Protein AF-A0A7C1WKW3-F1 (afdb_monomer)

Solvent-accessible surface area (backbone atoms only — not comparable to full-atom values): 6820 Å² total; per-residue (Å²): 91,76,50,63,82,56,51,97,93,46,74,87,60,72,45,55,35,42,82,67,40,80,78,43,66,44,91,55,65,40,80,43,79,42,70,45,89,94,41,75,98,44,74,47,67,39,78,41,51,38,30,35,30,36,36,24,30,36,95,84,73,44,82,46,76,45,80,30,46,60,71,61,23,47,52,51,53,55,56,50,31,52,77,72,75,46,54,78,58,74,73,39,56,72,68,60,33,52,52,53,53,54,50,50,57,50,52,52,57,61,71,69,55,79,130

Mean predicted aligned error: 4.29 Å

Radius of gyration: 16.35 Å; Cα contacts (8 Å, |Δi|>4): 163; chains: 1; bounding box: 41×33×41 Å

Structure (mmCIF, N/CA/C/O backbone):
data_AF-A0A7C1WKW3-F1
#
_entry.id   AF-A0A7C1WKW3-F1
#
loop_
_atom_site.group_PDB
_atom_site.id
_atom_site.type_symbol
_atom_site.label_atom_id
_atom_site.label_alt_id
_atom_site.label_comp_id
_atom_site.label_asym_id
_atom_site.label_entity_id
_atom_site.label_seq_id
_atom_site.pdbx_PDB_ins_code
_atom_site.Cartn_x
_atom_site.Cartn_y
_atom_site.Cartn_z
_atom_site.occupancy
_atom_site.B_iso_or_equiv
_atom_site.auth_seq_id
_atom_site.auth_comp_id
_atom_site.auth_asym_id
_atom_site.auth_atom_id
_atom_site.pdbx_PDB_model_num
ATOM 1 N N . ILE A 1 1 ? -5.705 2.319 -10.259 1.00 96.19 1 ILE A N 1
ATOM 2 C CA . ILE A 1 1 ? -5.047 2.913 -9.073 1.00 96.19 1 ILE A CA 1
ATOM 3 C C . ILE A 1 1 ? -4.344 4.196 -9.490 1.00 96.19 1 ILE A C 1
ATOM 5 O O . ILE A 1 1 ? -3.713 4.215 -10.545 1.00 96.19 1 ILE A O 1
ATOM 9 N N . VAL A 1 2 ? -4.470 5.255 -8.691 1.00 96.19 2 VAL A N 1
ATOM 10 C CA . VAL A 1 2 ? -3.651 6.469 -8.801 1.00 96.19 2 VAL A CA 1
ATOM 11 C C . VAL A 1 2 ? -3.002 6.692 -7.441 1.00 96.19 2 VAL A C 1
ATOM 13 O O . VAL A 1 2 ? -3.714 6.686 -6.444 1.00 96.19 2 VAL A O 1
ATOM 16 N N . ALA A 1 3 ? -1.683 6.856 -7.400 1.00 94.88 3 ALA A N 1
ATOM 17 C CA . ALA A 1 3 ? -0.934 7.067 -6.165 1.00 94.88 3 ALA A CA 1
ATOM 18 C C . ALA A 1 3 ? 0.125 8.153 -6.371 1.00 94.88 3 ALA A C 1
ATOM 20 O O . ALA A 1 3 ? 0.808 8.158 -7.392 1.00 94.88 3 ALA A O 1
ATOM 21 N N . ASP A 1 4 ? 0.267 9.053 -5.404 1.00 94.75 4 ASP A N 1
ATOM 22 C CA . ASP A 1 4 ? 1.332 10.053 -5.355 1.00 94.75 4 ASP A CA 1
ATOM 23 C C . ASP A 1 4 ? 1.844 10.120 -3.915 1.00 94.75 4 ASP A C 1
ATOM 25 O O . ASP A 1 4 ? 1.062 10.298 -2.982 1.00 94.75 4 ASP A O 1
ATOM 29 N N . VAL A 1 5 ? 3.143 9.894 -3.744 1.00 93.75 5 VAL A N 1
ATOM 30 C CA . VAL A 1 5 ? 3.819 9.880 -2.439 1.00 93.75 5 VAL A CA 1
ATOM 31 C C . VAL A 1 5 ? 4.838 11.016 -2.313 1.00 93.75 5 VAL A C 1
ATOM 33 O O . VAL A 1 5 ? 5.613 11.029 -1.354 1.00 93.75 5 VAL A O 1
ATOM 36 N N . SER A 1 6 ? 4.854 11.950 -3.272 1.00 93.88 6 SER A N 1
ATOM 37 C CA . SER A 1 6 ? 5.667 13.162 -3.195 1.00 93.88 6 SER A CA 1
ATOM 38 C C . SER A 1 6 ? 5.297 13.972 -1.951 1.00 93.88 6 SER A C 1
ATOM 40 O O . SER A 1 6 ? 4.126 14.097 -1.584 1.00 93.88 6 SER A O 1
ATOM 42 N N . ARG A 1 7 ? 6.303 14.541 -1.287 1.00 91.50 7 ARG A N 1
ATOM 43 C CA . ARG A 1 7 ? 6.096 15.423 -0.125 1.00 91.50 7 ARG A CA 1
ATOM 44 C C . ARG A 1 7 ? 5.597 16.804 -0.565 1.00 91.50 7 ARG A C 1
ATOM 46 O O . ARG A 1 7 ? 5.764 17.185 -1.715 1.00 91.50 7 ARG A O 1
ATOM 53 N N . GLU A 1 8 ? 5.072 17.603 0.369 1.00 87.50 8 GLU A N 1
ATOM 54 C CA . GLU A 1 8 ? 4.536 18.955 0.086 1.00 87.50 8 GLU A CA 1
ATOM 55 C C . GLU A 1 8 ? 5.521 19.894 -0.638 1.00 87.50 8 GLU A C 1
ATOM 57 O O . GLU A 1 8 ? 5.103 20.772 -1.386 1.00 87.50 8 GLU A O 1
ATOM 62 N N . ASN A 1 9 ? 6.828 19.700 -0.433 1.00 91.38 9 ASN A N 1
ATOM 63 C CA . ASN A 1 9 ? 7.886 20.507 -1.051 1.00 91.38 9 ASN A CA 1
ATOM 64 C C . ASN A 1 9 ? 8.462 19.887 -2.338 1.00 91.38 9 ASN A C 1
ATOM 66 O O . ASN A 1 9 ? 9.446 20.393 -2.877 1.00 91.38 9 ASN A O 1
ATOM 70 N N . GLU A 1 10 ? 7.900 18.777 -2.808 1.00 92.75 10 GLU A N 1
ATOM 71 C CA . GLU A 1 10 ? 8.328 18.072 -4.013 1.00 92.75 10 GLU A CA 1
ATOM 72 C C . GLU A 1 10 ? 7.301 18.265 -5.131 1.00 92.75 10 GLU A C 1
ATOM 74 O O . GLU A 1 10 ? 6.118 18.510 -4.896 1.00 92.75 10 GLU A O 1
ATOM 79 N N . ASN A 1 11 ? 7.751 18.152 -6.381 1.00 94.50 11 ASN A N 1
ATOM 80 C CA . ASN A 1 11 ? 6.817 18.173 -7.500 1.00 94.50 11 ASN A CA 1
ATOM 81 C C . ASN A 1 11 ? 5.915 16.923 -7.446 1.00 94.50 11 ASN A C 1
ATOM 83 O O . ASN A 1 11 ? 6.435 15.820 -7.230 1.00 94.50 11 ASN A O 1
ATOM 87 N N . PRO A 1 12 ? 4.597 17.063 -7.691 1.00 93.81 12 PRO A N 1
ATOM 88 C CA . PRO A 1 12 ? 3.700 15.919 -7.795 1.00 93.81 12 PRO A CA 1
ATOM 89 C C . PRO A 1 12 ? 4.207 14.920 -8.832 1.00 93.81 12 PRO A C 1
ATOM 91 O O . PRO A 1 12 ? 4.553 15.302 -9.956 1.00 93.81 12 PRO A O 1
ATOM 94 N N . ASN A 1 13 ? 4.238 13.644 -8.463 1.00 92.94 13 ASN A N 1
ATOM 95 C CA . ASN A 1 13 ? 4.671 12.564 -9.341 1.00 92.94 13 ASN A CA 1
ATOM 96 C C . ASN A 1 13 ? 3.657 11.409 -9.308 1.00 92.94 13 ASN A C 1
ATOM 98 O O . ASN A 1 13 ? 3.952 10.324 -8.800 1.00 92.94 13 ASN A O 1
ATOM 102 N N . PRO A 1 14 ? 2.440 11.625 -9.845 1.00 93.94 14 PRO A N 1
ATOM 103 C CA . PRO A 1 14 ? 1.373 10.647 -9.748 1.00 93.94 14 PRO A CA 1
ATOM 104 C C . PRO A 1 14 ? 1.640 9.438 -10.644 1.00 93.94 14 PRO A C 1
ATOM 106 O O . PRO A 1 14 ? 1.734 9.538 -11.873 1.00 93.94 14 PRO A O 1
ATOM 109 N N . ILE A 1 15 ? 1.644 8.266 -10.027 1.00 94.88 15 ILE A N 1
ATOM 110 C CA . ILE A 1 15 ? 1.696 6.969 -10.687 1.00 94.88 15 ILE A CA 1
ATOM 111 C C . ILE A 1 15 ? 0.263 6.538 -10.996 1.00 94.88 15 ILE A C 1
ATOM 113 O O . ILE A 1 15 ? -0.607 6.510 -10.126 1.00 94.88 15 ILE A O 1
ATOM 117 N N . LYS A 1 16 ? 0.009 6.198 -12.262 1.00 97.12 16 LYS A N 1
ATOM 118 C CA . LYS A 1 16 ? -1.304 5.780 -12.768 1.00 97.12 16 LYS A CA 1
ATOM 119 C C . LYS A 1 16 ? -1.194 4.350 -13.272 1.00 97.12 16 LYS A C 1
ATOM 121 O O . LYS A 1 16 ? -0.484 4.102 -14.243 1.00 97.12 16 LYS A O 1
ATOM 126 N N . MET A 1 17 ? -1.895 3.436 -12.613 1.00 98.12 17 MET A N 1
ATOM 127 C CA . MET A 1 17 ? -1.848 2.006 -12.906 1.00 98.12 17 MET A CA 1
ATOM 128 C C . MET A 1 17 ? -3.240 1.494 -13.267 1.00 98.12 17 MET A C 1
ATOM 130 O O . MET A 1 17 ? -4.155 1.524 -12.434 1.00 98.12 17 MET A O 1
ATOM 134 N N . ALA A 1 18 ? -3.398 1.004 -14.494 1.00 98.25 18 ALA A N 1
ATOM 135 C CA . ALA A 1 18 ? -4.537 0.195 -14.906 1.00 98.25 18 ALA A CA 1
ATOM 136 C C . ALA A 1 18 ? -4.158 -1.292 -14.859 1.00 98.25 18 ALA A C 1
ATOM 138 O O . ALA A 1 18 ? -3.037 -1.655 -15.206 1.00 98.25 18 ALA A O 1
ATOM 139 N N . ASN A 1 19 ? -5.090 -2.135 -14.408 1.00 97.75 19 ASN A N 1
ATOM 140 C CA . ASN A 1 19 ? -4.901 -3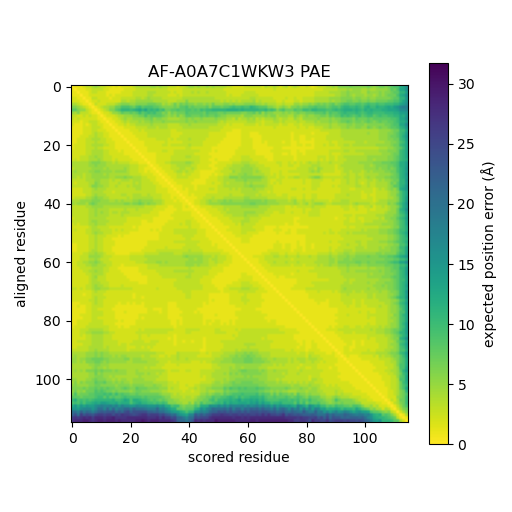.579 -14.214 1.00 97.75 19 ASN A CA 1
ATOM 141 C C . ASN A 1 19 ? -3.566 -3.957 -13.531 1.00 97.75 19 ASN A C 1
ATOM 143 O O . ASN A 1 19 ? -2.799 -4.734 -14.099 1.00 97.75 19 ASN A O 1
ATOM 147 N N . PRO A 1 20 ? -3.248 -3.377 -12.357 1.00 98.19 20 PRO A N 1
ATOM 148 C CA . PRO A 1 20 ? -2.020 -3.707 -11.649 1.00 98.19 20 PRO A CA 1
ATOM 149 C C . PRO A 1 20 ? -2.059 -5.135 -11.098 1.00 98.19 20 PRO A C 1
ATOM 151 O O . PRO A 1 20 ? -3.080 -5.588 -10.583 1.00 98.19 20 PRO A O 1
ATOM 154 N N . GLU A 1 21 ? -0.920 -5.810 -11.167 1.00 98.19 21 GLU A N 1
ATOM 155 C CA . GLU A 1 21 ? -0.706 -7.170 -10.688 1.00 98.19 21 GLU A CA 1
ATOM 156 C C . GLU A 1 21 ? 0.647 -7.245 -9.976 1.00 98.19 21 GLU A C 1
ATOM 158 O O . GLU A 1 21 ? 1.669 -6.837 -10.534 1.00 98.19 21 GLU A O 1
ATOM 163 N N . ILE A 1 22 ? 0.674 -7.774 -8.751 1.00 98.25 22 ILE A N 1
ATOM 164 C CA . ILE A 1 22 ? 1.928 -8.073 -8.050 1.00 98.25 22 ILE A CA 1
ATOM 165 C C . ILE A 1 22 ? 2.532 -9.322 -8.699 1.00 98.25 22 ILE A C 1
ATOM 167 O O . ILE A 1 22 ? 1.980 -10.412 -8.588 1.00 98.25 22 ILE A O 1
ATOM 171 N N . VAL A 1 23 ? 3.665 -9.159 -9.380 1.00 98.56 23 VAL A N 1
ATOM 172 C CA . VAL A 1 23 ? 4.382 -10.252 -10.062 1.00 98.56 23 VAL A CA 1
ATOM 173 C C . VAL A 1 23 ? 5.529 -10.819 -9.224 1.00 98.56 23 VAL A C 1
ATOM 175 O O . VAL A 1 23 ? 6.083 -11.863 -9.559 1.00 98.56 23 VAL A O 1
ATOM 178 N N . TRP A 1 24 ? 5.905 -10.126 -8.148 1.00 98.62 24 TRP A N 1
ATOM 179 C CA . TRP A 1 24 ? 6.858 -10.587 -7.142 1.00 98.62 24 TRP A CA 1
ATOM 180 C C . TRP A 1 24 ? 6.660 -9.808 -5.836 1.00 98.62 24 TRP A C 1
ATOM 182 O O . TRP A 1 24 ? 6.307 -8.629 -5.866 1.00 98.62 24 TRP A O 1
ATOM 192 N N . SER A 1 25 ? 6.927 -10.450 -4.703 1.00 98.38 25 SER A N 1
ATOM 193 C CA . SER A 1 25 ? 6.934 -9.846 -3.369 1.00 98.38 25 SER A CA 1
ATOM 194 C C . SER A 1 25 ? 8.119 -10.375 -2.566 1.00 98.38 25 SER A C 1
ATOM 196 O O . SER A 1 25 ? 8.485 -11.542 -2.722 1.00 98.38 25 SER A O 1
ATOM 198 N N . SER A 1 26 ? 8.692 -9.543 -1.698 1.00 98.19 26 SER A N 1
ATOM 199 C CA . SER A 1 26 ? 9.743 -9.975 -0.776 1.00 98.19 26 SER A CA 1
ATOM 200 C C . SER A 1 26 ? 9.228 -10.984 0.251 1.00 98.19 26 SER A C 1
ATOM 202 O O . SER A 1 26 ? 8.059 -10.957 0.632 1.00 98.19 26 SER A O 1
ATOM 204 N N . GLU A 1 27 ? 10.125 -11.851 0.727 1.00 97.75 27 GLU A N 1
ATOM 205 C CA . GLU A 1 27 ? 9.876 -12.705 1.901 1.00 97.75 27 GLU A CA 1
ATOM 206 C C . GLU A 1 27 ? 9.917 -11.897 3.207 1.00 97.75 27 GLU A C 1
ATOM 208 O O . GLU A 1 27 ? 9.259 -12.246 4.183 1.00 97.75 27 GLU A O 1
ATOM 213 N N . GLU A 1 28 ? 10.686 -10.807 3.216 1.00 97.50 28 GLU A N 1
ATOM 214 C CA . GLU A 1 28 ? 10.746 -9.852 4.318 1.00 97.50 28 GLU A CA 1
ATOM 215 C C . GLU A 1 28 ? 9.424 -9.091 4.413 1.00 97.50 28 GLU A C 1
ATOM 217 O O . GLU A 1 28 ? 8.952 -8.507 3.429 1.00 97.50 28 GLU A O 1
ATOM 222 N N . GLU A 1 29 ? 8.837 -9.095 5.608 1.00 96.81 29 GLU A N 1
ATOM 223 C CA . GLU A 1 29 ? 7.653 -8.314 5.935 1.00 96.81 29 GLU A CA 1
ATOM 224 C C . GLU A 1 29 ? 8.013 -7.103 6.795 1.00 96.81 29 GLU A C 1
ATOM 226 O O . GLU A 1 29 ? 8.858 -7.168 7.689 1.00 96.81 29 GLU A O 1
ATOM 231 N N . ALA A 1 30 ? 7.288 -6.009 6.577 1.00 95.38 30 ALA A N 1
ATOM 232 C CA . ALA A 1 30 ? 7.339 -4.826 7.415 1.00 95.38 30 ALA A CA 1
ATOM 233 C C . ALA A 1 30 ? 5.998 -4.632 8.136 1.00 95.38 30 ALA A C 1
ATOM 235 O O . ALA A 1 30 ? 4.933 -4.637 7.512 1.00 95.38 30 ALA A O 1
ATOM 236 N N . LEU A 1 31 ? 6.048 -4.396 9.447 1.00 95.75 31 LEU A N 1
ATOM 237 C CA . LEU A 1 31 ? 4.892 -3.977 10.237 1.00 95.75 31 LEU A CA 1
ATOM 238 C C . LEU A 1 31 ? 4.843 -2.446 10.258 1.00 95.75 31 LEU A C 1
ATOM 240 O O . LEU A 1 31 ? 5.710 -1.806 10.849 1.00 95.75 31 LEU A O 1
ATOM 244 N N . ILE A 1 32 ? 3.862 -1.858 9.572 1.00 93.56 32 ILE A N 1
ATOM 245 C CA . ILE A 1 32 ? 3.745 -0.400 9.409 1.00 93.56 32 ILE A CA 1
ATOM 246 C C . ILE A 1 32 ? 2.296 0.017 9.649 1.00 93.56 32 ILE A C 1
ATOM 248 O O . ILE A 1 32 ? 1.365 -0.715 9.310 1.00 93.56 32 ILE A O 1
ATOM 252 N N . GLU A 1 33 ? 2.104 1.193 10.244 1.00 94.31 33 GLU A N 1
ATOM 253 C CA . GLU A 1 33 ? 0.788 1.800 10.418 1.00 94.31 33 GLU A CA 1
ATOM 254 C C . GLU A 1 33 ? 0.174 2.202 9.066 1.00 94.31 33 GLU A C 1
ATOM 256 O O . GLU A 1 33 ? 0.751 2.973 8.300 1.00 94.31 33 GLU A O 1
ATOM 261 N N . GLU A 1 34 ? -1.019 1.681 8.784 1.00 95.19 34 GLU A N 1
ATOM 262 C CA . GLU A 1 34 ? -1.845 2.042 7.636 1.00 95.19 34 GLU A CA 1
ATOM 263 C C . GLU A 1 34 ? -3.077 2.826 8.085 1.00 95.19 34 GLU A C 1
ATOM 265 O O . GLU A 1 34 ? -3.676 2.541 9.125 1.00 95.19 34 GLU A O 1
ATOM 270 N N . GLY A 1 35 ? -3.482 3.780 7.250 1.00 94.44 35 GLY A N 1
ATOM 271 C CA . GLY A 1 35 ? -4.799 4.405 7.277 1.00 94.44 35 GLY A CA 1
ATOM 272 C C . GLY A 1 35 ? -5.479 4.238 5.920 1.00 94.44 35 GLY A C 1
ATOM 273 O O . GLY A 1 35 ? -4.839 3.882 4.934 1.00 94.44 35 GLY A O 1
ATOM 274 N N . CYS A 1 36 ? -6.781 4.501 5.859 1.00 95.69 36 CYS A N 1
ATOM 275 C CA . CYS A 1 36 ? -7.548 4.436 4.618 1.00 95.69 36 CYS A CA 1
ATOM 276 C C . CYS A 1 36 ? -8.588 5.553 4.602 1.00 95.69 36 CYS A C 1
ATOM 278 O O . CYS A 1 36 ? -9.284 5.764 5.595 1.00 95.69 36 CYS A O 1
ATOM 280 N N . LEU A 1 37 ? -8.765 6.223 3.462 1.00 92.88 37 LEU A N 1
ATOM 281 C CA . LEU A 1 37 ? -9.783 7.271 3.310 1.00 92.88 37 LEU A CA 1
ATOM 282 C C . LEU A 1 37 ? -11.215 6.741 3.493 1.00 92.88 37 LEU A C 1
ATOM 284 O O . LEU A 1 37 ? -12.105 7.488 3.889 1.00 92.88 37 LEU A O 1
ATOM 288 N N . SER A 1 38 ? -11.434 5.440 3.275 1.00 90.75 38 SER A N 1
ATOM 289 C CA . SER A 1 38 ? -12.717 4.782 3.566 1.00 90.75 38 SER A CA 1
ATOM 290 C C . SER A 1 38 ? -12.967 4.581 5.071 1.00 90.75 38 SER A C 1
ATOM 292 O O . SER A 1 38 ? -14.086 4.270 5.478 1.00 90.75 38 SER A O 1
ATOM 294 N N . PHE A 1 39 ? -11.940 4.764 5.907 1.00 91.62 39 PHE A N 1
ATOM 295 C CA . PHE A 1 39 ? -11.971 4.634 7.364 1.00 91.62 39 PHE A CA 1
ATOM 296 C C . PHE A 1 39 ? -11.392 5.903 8.020 1.00 91.62 39 PHE A C 1
ATOM 298 O O . PHE A 1 39 ? -10.303 5.854 8.596 1.00 91.62 39 PHE A O 1
ATOM 305 N N . PRO A 1 40 ? -12.099 7.045 7.945 1.00 89.25 40 PRO A N 1
ATOM 306 C CA . PRO A 1 40 ? -11.584 8.327 8.420 1.00 89.25 40 PRO A CA 1
ATOM 307 C C . PRO A 1 40 ? -11.108 8.268 9.879 1.00 89.25 40 PRO A C 1
ATOM 309 O O . PRO A 1 40 ? -11.763 7.685 10.753 1.00 89.25 40 PRO A O 1
ATOM 312 N N . ASP A 1 41 ? -9.942 8.869 10.120 1.00 89.25 41 ASP A N 1
ATOM 313 C CA . ASP A 1 41 ? -9.252 8.955 11.414 1.00 89.25 41 ASP A CA 1
ATOM 314 C C . ASP A 1 41 ? -8.936 7.600 12.078 1.00 89.25 41 ASP A C 1
ATOM 316 O O . ASP A 1 41 ? -8.759 7.525 13.299 1.00 89.25 41 ASP A O 1
ATOM 320 N N . GLN A 1 42 ? -8.917 6.501 11.315 1.00 92.31 42 GLN A N 1
ATOM 321 C CA . GLN A 1 42 ? -8.560 5.179 11.829 1.00 92.31 42 GLN A CA 1
ATOM 322 C C . GLN A 1 42 ? -7.240 4.701 11.238 1.00 92.31 42 GLN A C 1
ATOM 324 O O . GLN A 1 42 ? -7.058 4.676 10.023 1.00 92.31 42 GLN A O 1
ATOM 329 N N . TYR A 1 43 ? -6.370 4.248 12.136 1.00 93.75 43 TYR A N 1
ATOM 330 C CA . TYR A 1 43 ? -5.043 3.753 11.813 1.00 93.75 43 TYR A CA 1
ATOM 331 C C . TYR A 1 43 ? -4.793 2.416 12.508 1.00 93.75 43 TYR A C 1
ATOM 333 O O . TYR A 1 43 ? -5.267 2.170 13.630 1.00 93.75 43 TYR A O 1
ATOM 341 N N . ALA A 1 44 ? -4.075 1.520 11.841 1.00 94.19 44 ALA A N 1
ATOM 342 C CA . ALA A 1 44 ? -3.631 0.275 12.439 1.00 94.19 44 ALA A CA 1
ATOM 343 C C . ALA A 1 44 ? -2.359 -0.256 11.785 1.00 94.19 44 ALA A C 1
ATOM 345 O O . ALA A 1 44 ? -2.200 -0.179 10.575 1.00 94.19 44 ALA A O 1
ATOM 346 N N . GLU A 1 45 ? -1.497 -0.871 12.589 1.00 95.12 45 GLU A N 1
ATOM 347 C CA . GLU A 1 45 ? -0.366 -1.645 12.086 1.00 95.12 45 GLU A CA 1
ATOM 348 C C . GLU A 1 45 ? -0.836 -2.869 11.292 1.00 95.12 45 GLU A C 1
ATOM 350 O O . GLU A 1 45 ? -1.666 -3.649 11.772 1.00 95.12 45 GLU A O 1
ATOM 355 N N . VAL A 1 46 ? -0.290 -3.020 10.087 1.00 96.62 46 VAL A N 1
ATOM 356 C CA . VAL A 1 46 ? -0.543 -4.128 9.162 1.00 96.62 46 VAL A CA 1
ATOM 357 C C . VAL A 1 46 ? 0.806 -4.683 8.703 1.00 96.62 46 VAL A C 1
ATOM 359 O O . VAL A 1 46 ? 1.718 -3.916 8.383 1.00 96.62 46 VAL A O 1
ATOM 362 N N . SER A 1 47 ? 0.952 -6.009 8.683 1.00 96.50 47 SER A N 1
ATOM 363 C CA . SER A 1 47 ? 2.143 -6.670 8.131 1.00 96.50 47 SER A CA 1
ATOM 364 C C . SER A 1 47 ? 1.955 -6.901 6.636 1.00 96.50 47 SER A C 1
ATOM 366 O O . SER A 1 47 ? 0.901 -7.385 6.223 1.00 96.50 47 SER A O 1
ATOM 368 N N . ARG A 1 48 ? 2.948 -6.528 5.826 1.00 96.81 48 ARG A N 1
ATOM 369 C CA . ARG A 1 48 ? 2.985 -6.794 4.378 1.00 96.81 48 ARG A CA 1
ATOM 370 C C . ARG A 1 48 ? 4.422 -6.990 3.918 1.00 96.81 48 ARG A C 1
ATOM 372 O O . ARG A 1 48 ? 5.311 -6.449 4.583 1.00 96.81 48 ARG A O 1
ATOM 379 N N . PRO A 1 49 ? 4.643 -7.631 2.758 1.00 98.06 49 PRO A N 1
ATOM 380 C CA . PRO A 1 49 ? 5.928 -7.598 2.075 1.00 98.06 49 PRO A CA 1
ATOM 381 C C . PRO A 1 49 ? 6.531 -6.188 2.039 1.00 98.06 49 PRO A C 1
ATOM 383 O O . PRO A 1 49 ? 5.862 -5.212 1.673 1.00 98.06 49 PRO A O 1
ATOM 386 N N . GLU A 1 50 ? 7.795 -6.082 2.446 1.00 97.62 50 GLU A N 1
ATOM 387 C CA . GLU A 1 50 ? 8.562 -4.834 2.468 1.00 97.62 50 GLU A CA 1
ATOM 388 C C . GLU A 1 50 ? 8.713 -4.225 1.068 1.00 97.62 50 GLU A C 1
ATOM 390 O O . GLU A 1 50 ? 8.665 -2.999 0.903 1.00 97.62 50 GLU A O 1
ATOM 395 N N . SE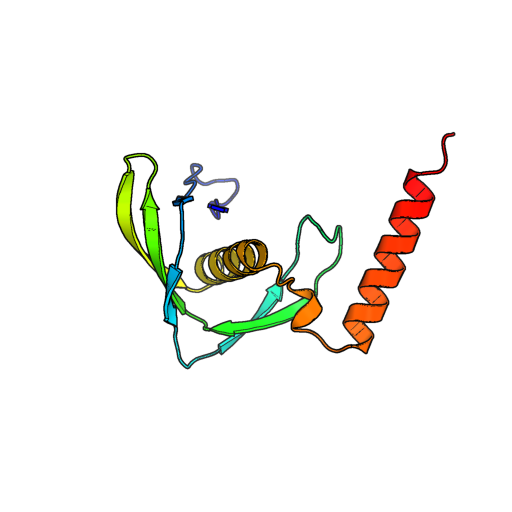R A 1 51 ? 8.847 -5.080 0.052 1.00 98.19 51 SER A N 1
ATOM 396 C CA . SER A 1 51 ? 8.935 -4.674 -1.345 1.00 98.19 51 SER A CA 1
ATOM 397 C C . SER A 1 51 ? 8.121 -5.578 -2.265 1.00 98.19 51 SER A C 1
ATOM 399 O O . SER A 1 51 ? 7.887 -6.758 -1.996 1.00 98.19 51 SER A O 1
ATOM 401 N N . VAL A 1 52 ? 7.666 -4.998 -3.371 1.00 98.50 52 VAL A N 1
ATOM 402 C CA . VAL A 1 52 ? 6.894 -5.676 -4.410 1.00 98.50 52 VAL A CA 1
ATOM 403 C C . VAL A 1 52 ? 7.351 -5.221 -5.788 1.00 98.50 52 VAL A C 1
ATOM 405 O O . VAL A 1 52 ? 7.764 -4.076 -5.974 1.00 98.50 52 VAL A O 1
ATOM 408 N N . ARG A 1 53 ? 7.217 -6.103 -6.778 1.00 98.75 53 ARG A N 1
ATOM 409 C CA . ARG A 1 53 ? 7.260 -5.736 -8.193 1.00 98.75 53 ARG A CA 1
ATOM 410 C C . ARG A 1 53 ? 5.861 -5.840 -8.767 1.00 98.75 53 ARG A C 1
ATOM 412 O O . ARG A 1 53 ? 5.213 -6.880 -8.654 1.00 98.75 53 ARG A O 1
ATOM 419 N N . VAL A 1 54 ? 5.406 -4.761 -9.390 1.00 98.50 54 VAL A N 1
ATOM 420 C CA . VAL A 1 54 ? 4.045 -4.626 -9.904 1.00 98.50 54 VAL A CA 1
ATOM 421 C C . VAL A 1 54 ? 4.092 -4.418 -11.405 1.00 98.50 54 VAL A C 1
ATOM 423 O O . VAL A 1 54 ? 4.755 -3.500 -11.887 1.00 98.50 54 VAL A O 1
ATOM 426 N N . ARG A 1 55 ? 3.364 -5.254 -12.140 1.00 98.69 55 ARG A N 1
ATOM 427 C CA . ARG A 1 55 ? 3.112 -5.092 -13.570 1.00 98.69 55 ARG A CA 1
ATOM 428 C C . ARG A 1 55 ? 1.783 -4.377 -13.765 1.00 98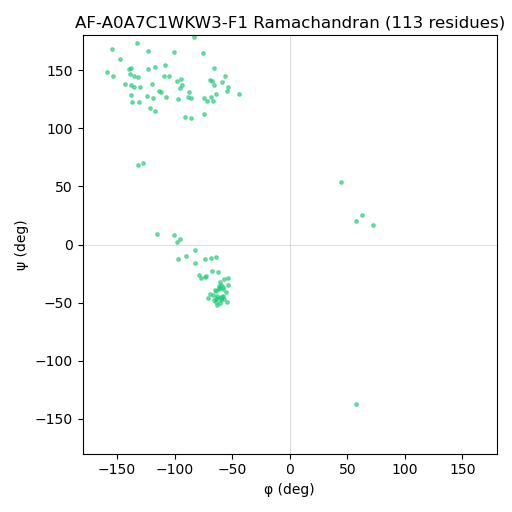.69 55 ARG A C 1
ATOM 430 O O . ARG A 1 55 ? 0.806 -4.725 -13.114 1.00 98.69 55 ARG A O 1
ATOM 437 N N . TYR A 1 56 ? 1.729 -3.388 -14.646 1.00 98.62 56 TYR A N 1
ATOM 438 C CA . TYR A 1 56 ? 0.509 -2.623 -14.914 1.00 98.62 56 TYR A CA 1
A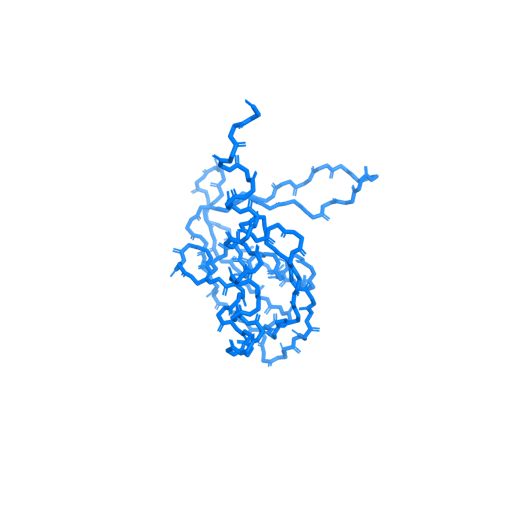TOM 439 C C . TYR A 1 56 ? 0.509 -2.024 -16.322 1.00 98.62 56 TYR A C 1
ATOM 441 O O . TYR A 1 56 ? 1.530 -1.999 -17.008 1.00 98.62 56 TYR A O 1
ATOM 449 N N . ILE A 1 57 ? -0.651 -1.527 -16.745 1.00 98.62 57 ILE A N 1
ATOM 450 C CA . ILE A 1 57 ? -0.832 -0.758 -17.976 1.00 98.62 57 ILE A CA 1
ATOM 451 C C . ILE A 1 57 ? -0.805 0.730 -17.618 1.00 98.62 57 ILE A C 1
ATOM 453 O O . ILE A 1 57 ? -1.556 1.180 -16.745 1.00 98.62 57 ILE A O 1
ATOM 457 N N . ASP A 1 58 ? 0.071 1.495 -18.263 1.00 97.25 58 ASP A N 1
ATOM 458 C CA . ASP A 1 58 ? 0.172 2.936 -18.043 1.00 97.25 58 ASP A CA 1
ATOM 459 C C . ASP A 1 58 ? -0.863 3.743 -18.855 1.00 97.25 58 ASP A C 1
ATOM 461 O O . ASP A 1 58 ? -1.662 3.218 -19.629 1.00 97.25 58 ASP A O 1
ATOM 465 N N . HIS A 1 59 ? -0.852 5.067 -18.685 1.00 94.25 59 HIS A N 1
ATOM 466 C CA . HIS A 1 59 ? -1.755 5.989 -19.385 1.00 94.25 59 HIS A CA 1
ATOM 467 C C . HIS A 1 59 ? -1.572 6.039 -20.914 1.00 94.25 59 HIS A C 1
ATOM 469 O O . HIS A 1 59 ? -2.392 6.651 -21.598 1.00 94.25 59 HIS A O 1
ATOM 475 N N . LYS A 1 60 ? -0.501 5.443 -21.448 1.00 96.81 60 LYS A N 1
ATOM 476 C CA . LYS A 1 60 ? -0.239 5.298 -22.884 1.00 96.81 60 LYS A CA 1
ATOM 477 C C . LYS A 1 60 ? -0.596 3.902 -23.399 1.00 96.81 60 LYS A C 1
ATOM 479 O O . LYS A 1 60 ? -0.339 3.614 -24.563 1.00 96.81 60 LYS A O 1
ATOM 484 N N . ASN A 1 61 ? -1.232 3.069 -22.571 1.00 97.00 61 ASN A N 1
ATOM 485 C CA . ASN A 1 61 ? -1.520 1.659 -22.836 1.00 97.00 61 ASN A CA 1
ATOM 486 C C . ASN A 1 61 ? -0.265 0.788 -23.000 1.00 97.00 61 ASN A C 1
ATOM 488 O O . ASN A 1 61 ? -0.321 -0.259 -23.645 1.00 97.00 61 ASN A O 1
ATOM 492 N N . GLU A 1 62 ? 0.863 1.194 -22.418 1.00 98.19 62 GLU A N 1
ATOM 493 C CA . GLU A 1 62 ? 2.087 0.397 -22.434 1.00 98.19 62 GLU A CA 1
ATOM 494 C C . GLU A 1 62 ? 2.184 -0.451 -21.161 1.00 98.19 62 GLU A C 1
ATOM 496 O O . GLU A 1 62 ? 1.824 -0.005 -20.068 1.00 98.19 62 GLU A O 1
ATOM 501 N N . ILE A 1 63 ? 2.681 -1.684 -21.298 1.00 98.38 63 ILE A N 1
ATOM 502 C CA . ILE A 1 63 ? 2.969 -2.549 -20.150 1.00 98.38 63 ILE A CA 1
ATOM 503 C C . ILE A 1 63 ? 4.234 -2.033 -19.468 1.00 98.38 63 ILE A C 1
ATOM 505 O O . ILE A 1 63 ? 5.283 -1.886 -20.100 1.00 98.38 63 ILE A O 1
ATOM 509 N N . ARG A 1 64 ? 4.131 -1.776 -18.167 1.00 98.19 64 ARG A N 1
ATOM 510 C CA . ARG A 1 64 ? 5.220 -1.324 -17.304 1.00 98.19 64 ARG A CA 1
ATOM 511 C C . ARG A 1 64 ? 5.390 -2.284 -16.136 1.00 98.19 64 ARG A C 1
ATOM 513 O O . ARG A 1 64 ? 4.424 -2.898 -15.686 1.00 98.19 64 ARG A O 1
ATOM 520 N N . GLU A 1 65 ? 6.615 -2.368 -15.635 1.00 98.25 65 GLU A N 1
ATOM 521 C CA . GLU A 1 65 ? 6.927 -2.981 -14.347 1.00 98.25 65 GLU A CA 1
ATOM 522 C C . GLU A 1 65 ? 7.568 -1.933 -13.439 1.00 98.25 65 GLU A C 1
ATOM 524 O O . GLU A 1 65 ? 8.384 -1.126 -13.890 1.00 98.25 65 GLU A O 1
ATOM 529 N N . LEU A 1 66 ? 7.169 -1.934 -12.170 1.00 97.81 66 LEU A N 1
ATOM 530 C CA . LEU A 1 66 ? 7.673 -1.041 -11.135 1.00 97.81 66 LEU A CA 1
ATOM 531 C C . LEU A 1 66 ? 8.056 -1.867 -9.911 1.00 97.81 66 LEU A C 1
ATOM 533 O O . LEU A 1 66 ? 7.214 -2.563 -9.346 1.00 97.81 66 LEU A O 1
ATOM 537 N N . GLU A 1 67 ? 9.311 -1.757 -9.490 1.00 98.31 67 GLU A N 1
ATOM 538 C CA . GLU A 1 67 ? 9.748 -2.206 -8.171 1.00 98.31 67 GLU A CA 1
ATOM 539 C C . GLU A 1 67 ? 9.499 -1.080 -7.166 1.00 98.31 67 GLU A C 1
ATOM 541 O O . GLU A 1 67 ? 9.909 0.063 -7.376 1.00 98.31 67 GLU A O 1
ATOM 546 N N . ALA A 1 68 ? 8.776 -1.392 -6.095 1.00 97.00 68 ALA A N 1
ATOM 547 C CA . ALA A 1 68 ? 8.393 -0.438 -5.070 1.00 97.00 68 ALA A CA 1
ATOM 548 C C . ALA A 1 68 ? 8.616 -1.032 -3.680 1.00 97.00 68 ALA A C 1
ATOM 550 O O . ALA A 1 68 ? 8.231 -2.165 -3.399 1.00 97.00 68 ALA A O 1
ATOM 551 N N . ALA A 1 69 ? 9.199 -0.229 -2.798 1.00 96.62 69 ALA A N 1
ATOM 552 C CA . ALA A 1 69 ? 9.457 -0.570 -1.405 1.00 96.62 69 ALA A CA 1
ATOM 553 C C . ALA A 1 69 ? 9.007 0.573 -0.486 1.00 96.62 69 ALA A C 1
ATOM 555 O O . ALA A 1 69 ? 8.602 1.648 -0.954 1.00 96.62 69 ALA A O 1
ATOM 556 N N . GLY A 1 70 ? 9.067 0.343 0.825 1.00 93.56 70 GLY A N 1
ATOM 557 C CA . GLY A 1 70 ? 8.736 1.352 1.829 1.00 93.56 70 GLY A CA 1
ATOM 558 C C . GLY A 1 70 ? 7.310 1.887 1.666 1.00 93.56 70 GLY A C 1
ATOM 559 O O . GLY A 1 70 ? 6.372 1.130 1.415 1.00 93.56 70 GLY A O 1
ATOM 560 N N . PHE A 1 71 ? 7.137 3.207 1.792 1.00 93.94 71 PHE A N 1
ATOM 561 C CA . PHE A 1 71 ? 5.808 3.829 1.763 1.00 93.94 71 PHE A CA 1
ATOM 562 C C . PHE A 1 71 ? 5.089 3.655 0.416 1.00 93.94 71 PHE A C 1
ATOM 564 O O . PHE A 1 71 ? 3.904 3.341 0.392 1.00 93.94 71 PHE A O 1
ATOM 571 N N . LEU A 1 72 ? 5.802 3.769 -0.710 1.00 95.38 72 LEU A N 1
ATOM 572 C CA . LEU A 1 72 ? 5.195 3.557 -2.025 1.00 95.38 72 LEU A CA 1
ATOM 573 C C . LEU A 1 72 ? 4.752 2.102 -2.210 1.00 95.38 72 LEU A C 1
ATOM 575 O O . LEU A 1 72 ? 3.617 1.856 -2.614 1.00 95.38 72 LEU A O 1
ATOM 579 N N . GLY A 1 73 ? 5.626 1.141 -1.888 1.00 96.44 73 GLY A N 1
ATOM 580 C CA . GLY A 1 73 ? 5.294 -0.284 -1.971 1.00 96.44 73 GLY A CA 1
ATOM 581 C C . GLY A 1 73 ? 4.084 -0.637 -1.105 1.00 96.44 73 GLY A C 1
ATOM 582 O O . GLY A 1 73 ? 3.212 -1.393 -1.528 1.00 96.44 73 GLY A O 1
ATOM 583 N N . ARG A 1 74 ? 3.984 -0.025 0.078 1.00 96.31 74 ARG A N 1
ATOM 584 C CA . ARG A 1 74 ? 2.841 -0.141 0.988 1.00 96.31 74 ARG A CA 1
ATOM 585 C C . ARG A 1 74 ? 1.549 0.413 0.385 1.00 96.31 74 ARG A C 1
ATOM 587 O O . ARG A 1 74 ? 0.552 -0.304 0.357 1.00 96.31 74 ARG A O 1
ATOM 594 N N . CYS A 1 75 ? 1.570 1.649 -0.121 1.00 96.75 75 CYS A N 1
ATOM 595 C CA . CYS A 1 75 ? 0.408 2.266 -0.764 1.00 96.75 75 CYS A CA 1
ATOM 596 C C . CYS A 1 75 ? -0.080 1.433 -1.951 1.00 96.75 75 CYS A C 1
ATOM 598 O O . CYS A 1 75 ? -1.273 1.189 -2.075 1.00 96.75 75 CYS A O 1
ATOM 600 N N . ILE A 1 76 ? 0.825 0.945 -2.805 1.00 97.50 76 ILE A N 1
ATOM 601 C CA . ILE A 1 76 ? 0.422 0.150 -3.971 1.00 97.50 76 ILE A CA 1
ATOM 602 C C . ILE A 1 76 ? -0.256 -1.155 -3.539 1.00 97.50 76 ILE A C 1
ATOM 604 O O . ILE 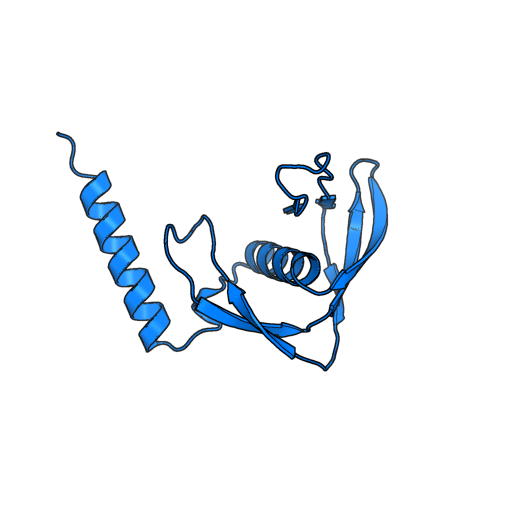A 1 76 ? -1.307 -1.486 -4.079 1.00 97.50 76 ILE A O 1
ATOM 608 N N . GLN A 1 77 ? 0.297 -1.867 -2.554 1.00 98.25 77 GLN A N 1
ATOM 609 C CA . GLN A 1 77 ? -0.322 -3.086 -2.021 1.00 98.25 77 GLN A CA 1
ATOM 610 C C . GLN A 1 77 ? -1.720 -2.809 -1.444 1.00 98.25 77 GLN A C 1
ATOM 612 O O . GLN A 1 77 ? -2.666 -3.513 -1.781 1.00 98.25 77 GLN A O 1
ATOM 617 N N . HIS A 1 78 ? -1.869 -1.744 -0.650 1.00 97.88 78 HIS A N 1
ATOM 618 C CA . HIS A 1 78 ? -3.159 -1.322 -0.090 1.00 97.88 78 HIS A CA 1
ATOM 619 C C . HIS A 1 78 ? -4.206 -1.025 -1.175 1.00 97.88 78 HIS A C 1
ATOM 621 O O . HIS A 1 78 ? -5.351 -1.460 -1.097 1.00 97.88 78 HIS A O 1
ATOM 627 N N . GLU A 1 79 ? -3.818 -0.295 -2.217 1.00 97.81 79 GLU A N 1
ATOM 628 C CA . GLU A 1 79 ? -4.734 0.052 -3.303 1.00 97.81 79 GLU A CA 1
ATOM 629 C C . GLU A 1 79 ? -5.057 -1.147 -4.213 1.00 97.81 79 GLU A C 1
ATOM 631 O O . GLU A 1 79 ? -6.129 -1.187 -4.818 1.00 97.81 79 GLU A O 1
ATOM 636 N N . ILE A 1 80 ? -4.161 -2.137 -4.324 1.00 98.06 80 ILE A N 1
ATOM 637 C CA . ILE A 1 80 ? -4.437 -3.399 -5.031 1.00 98.06 80 ILE A CA 1
ATOM 638 C C . ILE A 1 80 ? -5.460 -4.235 -4.253 1.00 98.06 80 ILE A C 1
ATOM 640 O O . ILE A 1 80 ? -6.403 -4.734 -4.868 1.00 98.06 80 ILE A O 1
ATOM 644 N N . ASP A 1 81 ? -5.349 -4.318 -2.925 1.00 98.06 81 ASP A N 1
ATOM 645 C CA . ASP A 1 81 ? -6.340 -4.993 -2.073 1.00 98.06 81 ASP A CA 1
ATOM 646 C C . ASP A 1 81 ? -7.750 -4.431 -2.295 1.00 98.06 81 ASP A C 1
ATOM 648 O O . ASP A 1 81 ? -8.716 -5.188 -2.428 1.00 98.06 81 ASP A O 1
ATOM 652 N N . HIS A 1 82 ? -7.872 -3.105 -2.430 1.00 97.94 82 HIS A N 1
ATOM 653 C CA . HIS A 1 82 ? -9.145 -2.462 -2.749 1.00 97.94 82 HIS A CA 1
ATOM 654 C C . HIS A 1 82 ? -9.760 -2.970 -4.060 1.00 97.94 82 HIS A C 1
ATOM 656 O O . HIS A 1 82 ? -10.980 -3.143 -4.127 1.00 97.94 82 HIS A O 1
ATOM 662 N N . LEU A 1 83 ? -8.952 -3.269 -5.085 1.00 97.38 83 LEU A N 1
ATOM 663 C CA . LEU A 1 83 ? -9.445 -3.867 -6.336 1.00 97.38 83 LEU A CA 1
ATOM 664 C C . LEU A 1 83 ? -9.966 -5.297 -6.141 1.00 97.38 83 LEU A C 1
ATOM 666 O O . LEU A 1 83 ? -10.781 -5.767 -6.932 1.00 97.38 83 LEU A O 1
ATOM 670 N N . GLN A 1 84 ? -9.50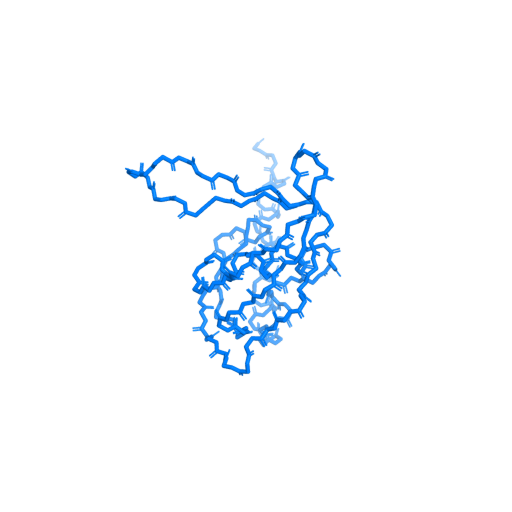7 -5.978 -5.092 1.00 96.06 84 GLN A N 1
ATOM 671 C CA . GLN A 1 84 ? -9.895 -7.340 -4.728 1.00 96.06 84 GLN A CA 1
ATOM 672 C C . GLN A 1 84 ? -10.980 -7.376 -3.638 1.00 96.06 84 GLN A C 1
ATOM 674 O O . GLN A 1 84 ? -11.398 -8.454 -3.220 1.00 96.06 84 GLN A O 1
ATOM 679 N N . GLY A 1 85 ? -11.460 -6.212 -3.186 1.00 96.38 85 GLY A N 1
ATOM 680 C CA . GLY A 1 85 ? -12.444 -6.102 -2.109 1.00 96.38 85 GLY A CA 1
ATOM 681 C C . GLY A 1 85 ? -11.886 -6.419 -0.719 1.00 96.38 85 GLY A C 1
ATOM 682 O O . GLY A 1 85 ? -12.667 -6.654 0.202 1.00 96.38 85 GLY A O 1
ATOM 683 N N . VAL A 1 86 ? -10.562 -6.425 -0.564 1.00 97.31 86 VAL A N 1
ATOM 684 C CA . VAL A 1 86 ? -9.870 -6.610 0.712 1.00 97.31 86 VAL A CA 1
ATOM 685 C C . VAL A 1 86 ? -9.580 -5.234 1.314 1.00 97.31 86 VAL A C 1
ATOM 687 O O . VAL A 1 86 ? -9.211 -4.297 0.608 1.00 97.31 86 VAL A O 1
ATOM 690 N N . LEU A 1 87 ? -9.790 -5.078 2.621 1.00 96.44 87 LEU A N 1
ATOM 691 C CA . LEU A 1 87 ? -9.547 -3.827 3.340 1.00 96.44 87 LEU A CA 1
ATOM 692 C C . LEU A 1 87 ? -8.451 -4.038 4.387 1.00 96.44 87 LEU A C 1
ATOM 694 O O . LEU A 1 87 ? -8.328 -5.120 4.954 1.00 96.44 87 LEU A O 1
ATOM 698 N N . PHE A 1 88 ? -7.704 -2.988 4.746 1.00 95.75 88 PHE A N 1
ATOM 699 C CA . PHE A 1 88 ? -6.633 -3.112 5.752 1.00 95.75 88 PHE A CA 1
ATOM 700 C C . PHE A 1 88 ? -7.137 -3.652 7.109 1.00 95.75 88 PHE A C 1
ATOM 702 O O . PHE A 1 88 ? -6.423 -4.351 7.825 1.00 95.75 88 PHE A O 1
ATOM 709 N N . VAL A 1 89 ? -8.402 -3.379 7.457 1.00 95.44 89 VAL A N 1
ATOM 710 C CA . VAL A 1 89 ? -9.039 -3.887 8.683 1.00 95.44 89 VAL A CA 1
ATOM 711 C C . VAL A 1 89 ? -9.274 -5.399 8.675 1.00 95.44 89 VAL A C 1
ATOM 713 O O . VAL A 1 89 ? -9.617 -5.956 9.716 1.00 95.44 89 VAL A O 1
ATOM 716 N N . ASP A 1 90 ? -9.124 -6.066 7.534 1.00 94.94 90 ASP A N 1
ATOM 717 C CA . ASP A 1 90 ? -9.211 -7.522 7.431 1.00 94.94 90 ASP A CA 1
ATOM 718 C C . ASP A 1 90 ? -7.884 -8.205 7.817 1.00 94.94 90 ASP A C 1
ATOM 720 O O . ASP A 1 90 ? -7.891 -9.383 8.165 1.00 94.94 90 ASP A O 1
ATOM 724 N N . TYR A 1 91 ? -6.774 -7.455 7.873 1.00 94.50 91 TYR A N 1
ATOM 725 C CA . TYR A 1 91 ? -5.460 -7.937 8.328 1.00 94.50 91 TYR A CA 1
ATOM 726 C C . TYR A 1 91 ? -5.220 -7.774 9.835 1.00 94.50 91 TYR A C 1
ATOM 728 O O . TYR A 1 91 ? -4.237 -8.282 10.372 1.00 94.50 91 TYR A O 1
ATOM 736 N N . ILE A 1 92 ? -6.093 -7.055 10.542 1.00 94.31 92 ILE A N 1
ATOM 737 C CA . ILE A 1 92 ? -5.935 -6.788 11.978 1.00 94.31 92 ILE A CA 1
ATOM 738 C C . ILE A 1 92 ? -6.820 -7.715 12.813 1.00 94.31 92 ILE A C 1
ATOM 740 O O . ILE A 1 92 ? -7.769 -8.328 12.325 1.00 94.31 92 ILE A O 1
ATOM 744 N N . SER A 1 93 ? -6.552 -7.782 14.119 1.00 94.56 93 SER A N 1
ATOM 745 C CA . SER A 1 93 ? -7.338 -8.624 15.025 1.00 94.56 93 SER A CA 1
ATOM 746 C C . SER A 1 93 ? -8.835 -8.293 14.983 1.00 94.56 93 SER A C 1
ATOM 748 O O . SER A 1 93 ? -9.246 -7.131 14.890 1.00 94.56 93 SER A O 1
ATOM 750 N N . SER A 1 94 ? -9.670 -9.323 15.136 1.00 93.88 94 SER A N 1
ATOM 751 C CA . SER A 1 94 ? -11.134 -9.199 15.138 1.00 93.88 94 SER A CA 1
ATOM 752 C C . SER A 1 94 ? -11.646 -8.170 16.155 1.00 93.88 94 SER A C 1
ATOM 754 O O . SER A 1 94 ? -12.600 -7.437 15.879 1.00 93.88 94 SER A O 1
ATOM 756 N N . LEU A 1 95 ? -10.975 -8.054 17.307 1.00 94.12 95 LEU A N 1
ATOM 757 C CA . LEU A 1 95 ? -11.273 -7.052 18.326 1.00 94.12 95 LEU A CA 1
ATOM 758 C C . LEU A 1 95 ? -11.034 -5.624 17.809 1.00 94.12 95 LEU A C 1
ATOM 760 O O . LEU A 1 95 ? -11.924 -4.776 17.941 1.00 94.12 95 LEU A O 1
ATOM 764 N N . LYS A 1 96 ? -9.867 -5.362 17.201 1.00 92.00 96 LYS A N 1
ATOM 765 C CA . LYS A 1 96 ? -9.495 -4.040 16.666 1.00 92.00 96 LYS A CA 1
ATOM 766 C C . LYS A 1 96 ? -10.388 -3.663 15.483 1.00 92.00 96 LYS A C 1
ATOM 768 O O . LYS A 1 96 ? -10.947 -2.565 15.469 1.00 92.00 96 LYS A O 1
ATOM 773 N N . ARG A 1 97 ? -10.646 -4.611 14.575 1.00 94.31 97 ARG A N 1
ATOM 774 C CA . ARG A 1 97 ? -11.621 -4.474 13.480 1.00 94.31 97 ARG A CA 1
ATOM 775 C C . ARG A 1 97 ? -13.003 -4.086 14.007 1.00 94.31 97 ARG A C 1
ATOM 777 O O . ARG A 1 97 ? -13.593 -3.107 13.558 1.00 94.31 97 ARG A O 1
ATOM 784 N N . GLY A 1 98 ? -13.501 -4.796 15.021 1.00 94.06 98 GLY A N 1
ATOM 785 C CA . GLY A 1 98 ? -14.786 -4.493 15.650 1.00 94.06 98 GLY A CA 1
ATOM 786 C C . GLY A 1 98 ? -14.841 -3.099 16.285 1.00 94.06 98 GLY A C 1
ATOM 787 O O . GLY A 1 98 ? -15.868 -2.426 16.195 1.00 94.06 98 GLY A O 1
ATOM 788 N N . MET A 1 99 ? -13.752 -2.636 16.910 1.00 93.38 99 MET A N 1
ATOM 789 C CA . MET A 1 99 ? -13.665 -1.273 17.453 1.00 93.38 99 MET A CA 1
ATOM 790 C C . MET A 1 99 ? -13.761 -0.208 16.356 1.00 93.38 99 MET A C 1
ATOM 792 O O . MET A 1 99 ? -14.543 0.734 16.503 1.00 93.38 99 MET A O 1
ATOM 796 N N . ILE A 1 100 ? -13.022 -0.383 15.258 1.00 92.75 100 ILE A N 1
ATOM 797 C CA . ILE A 1 100 ? -13.028 0.528 14.105 1.00 92.75 100 ILE A CA 1
ATOM 798 C C . ILE A 1 100 ? -14.427 0.612 13.484 1.00 92.75 100 ILE A C 1
ATOM 800 O O . ILE A 1 100 ? -14.983 1.703 13.352 1.00 92.75 100 ILE A O 1
ATOM 804 N N . LEU A 1 101 ? -15.056 -0.531 13.198 1.00 91.69 101 LEU A N 1
ATOM 805 C CA . LEU A 1 101 ? -16.393 -0.567 12.594 1.00 91.69 101 LEU A CA 1
ATOM 806 C C . LEU A 1 101 ? -17.458 0.092 13.485 1.00 91.69 101 LEU A C 1
ATOM 808 O O . LEU A 1 101 ? -18.333 0.804 12.990 1.00 91.69 101 LEU A O 1
ATOM 812 N N . ARG A 1 102 ? -17.376 -0.079 14.813 1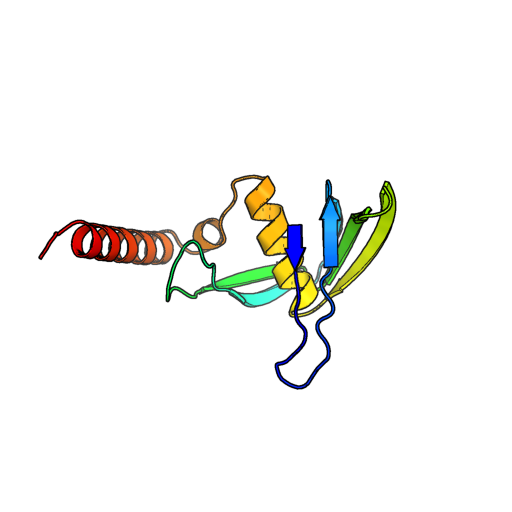.00 92.19 102 ARG A N 1
ATOM 813 C CA . ARG A 1 102 ? -18.285 0.602 15.753 1.00 92.19 102 ARG A CA 1
ATOM 814 C C . ARG A 1 102 ? -18.110 2.121 15.742 1.00 92.19 102 ARG A C 1
ATOM 816 O O . ARG A 1 102 ? -19.113 2.833 15.827 1.00 92.19 102 ARG A O 1
ATOM 823 N N . ARG A 1 103 ? -16.871 2.618 15.646 1.00 89.31 103 ARG A N 1
ATOM 824 C CA . ARG A 1 103 ? -16.582 4.059 15.537 1.00 89.31 103 ARG A CA 1
ATOM 825 C C . ARG A 1 103 ? -17.148 4.633 14.244 1.00 89.31 103 ARG A C 1
ATOM 827 O O . ARG A 1 103 ? -17.875 5.620 14.307 1.00 89.31 103 ARG A O 1
ATOM 834 N N . LEU A 1 104 ? -16.927 3.963 13.114 1.00 88.75 104 LEU A N 1
ATOM 835 C CA . LEU A 1 104 ? -17.496 4.375 11.829 1.00 88.75 104 LEU A CA 1
ATOM 836 C C . LEU A 1 104 ? -19.024 4.413 11.851 1.00 88.75 104 LEU A C 1
ATOM 838 O O . LEU A 1 104 ? -19.624 5.399 11.433 1.00 88.75 104 LEU A O 1
ATOM 842 N N . ALA A 1 105 ? -19.667 3.387 12.415 1.00 89.38 105 ALA A N 1
ATOM 843 C CA . ALA A 1 105 ? -21.120 3.370 12.557 1.00 89.38 105 ALA A CA 1
ATOM 844 C C . ALA A 1 105 ? -21.639 4.537 13.420 1.00 89.38 105 ALA A C 1
ATOM 846 O O . ALA A 1 105 ? -22.743 5.028 13.194 1.00 89.38 105 ALA A O 1
ATOM 847 N N . LYS A 1 106 ? -20.860 4.992 14.413 1.00 89.06 106 LYS A N 1
ATOM 848 C CA . LYS A 1 106 ? -21.195 6.170 15.224 1.00 89.06 106 LYS A CA 1
ATOM 849 C C . LYS A 1 106 ? -21.053 7.469 14.425 1.00 89.06 106 LYS A C 1
ATOM 851 O O . LYS A 1 106 ? -21.974 8.275 14.481 1.00 89.06 106 LYS A O 1
ATOM 856 N N . ILE A 1 107 ? -19.957 7.642 13.683 1.00 86.56 107 ILE A N 1
ATOM 857 C CA . ILE A 1 107 ? -19.716 8.822 12.8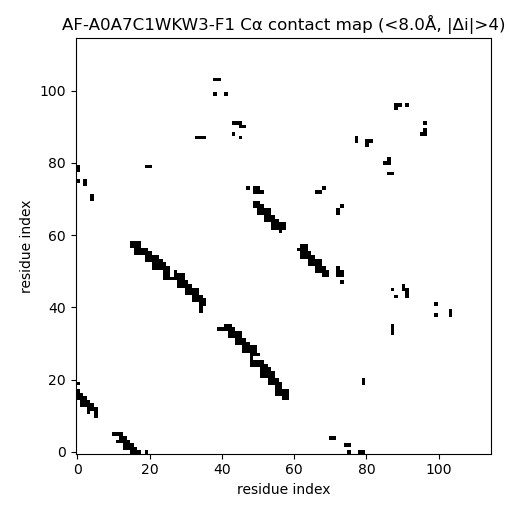33 1.00 86.56 107 ILE A CA 1
ATOM 858 C C . ILE A 1 107 ? -20.822 8.949 11.784 1.00 86.56 107 ILE A C 1
ATOM 860 O O . ILE A 1 107 ? -21.435 10.006 11.667 1.00 86.56 107 ILE A O 1
ATOM 864 N N . LYS A 1 108 ? -21.150 7.849 11.096 1.00 84.88 108 LYS A N 1
ATOM 865 C CA . LYS A 1 108 ? -22.216 7.822 10.089 1.00 84.88 108 LYS A CA 1
ATOM 866 C C . LYS A 1 108 ? -23.560 8.273 10.671 1.00 84.88 108 LYS A C 1
ATOM 868 O O . LYS A 1 108 ? -24.193 9.164 10.122 1.00 84.88 108 LYS A O 1
ATOM 873 N N . ARG A 1 109 ? -23.941 7.746 11.843 1.00 86.31 109 ARG A N 1
ATOM 874 C CA . ARG A 1 109 ? -25.162 8.177 12.548 1.00 86.31 109 ARG A CA 1
ATOM 875 C C . ARG A 1 109 ? -25.160 9.661 12.914 1.00 86.31 109 ARG A C 1
ATOM 877 O O . ARG A 1 109 ? -26.221 10.258 12.935 1.00 86.31 109 ARG A O 1
ATOM 884 N N . GLN A 1 110 ? -24.009 10.243 13.246 1.00 81.69 110 GLN A N 1
ATOM 885 C CA . GLN A 1 110 ? -23.905 11.663 13.605 1.00 81.69 110 GLN A CA 1
ATOM 886 C C . GLN A 1 110 ? -23.959 12.588 12.381 1.00 81.69 110 GLN A C 1
ATOM 888 O O . GLN A 1 110 ? -24.430 13.710 12.507 1.00 81.69 110 GLN A O 1
ATOM 893 N N . GLN A 1 111 ? -23.513 12.118 11.213 1.00 76.25 111 GLN A N 1
ATOM 894 C CA . GLN A 1 111 ? -23.600 12.848 9.942 1.00 76.25 111 GLN A CA 1
ATOM 895 C C . GLN A 1 111 ? -25.002 12.782 9.312 1.00 76.25 111 GLN A C 1
ATOM 897 O O . GLN A 1 111 ? -25.381 13.678 8.567 1.00 76.25 111 GLN A O 1
ATOM 902 N N . GLU A 1 112 ? -25.774 11.735 9.613 1.00 68.38 112 GLU A N 1
ATOM 903 C CA . GLU A 1 112 ? -27.146 11.542 9.121 1.00 68.38 112 GLU A CA 1
ATOM 904 C C . GLU A 1 112 ? -28.214 12.312 9.920 1.00 68.38 112 GLU A C 1
ATOM 906 O O . GLU A 1 112 ? -29.379 12.290 9.528 1.00 68.38 112 GLU A O 1
ATOM 911 N N . VAL A 1 113 ? -27.861 12.992 11.019 1.00 54.28 113 VAL A N 1
ATOM 912 C CA . VAL A 1 113 ? -28.789 13.881 11.740 1.00 54.28 113 VAL A CA 1
ATOM 913 C C . VAL A 1 113 ? -28.746 15.259 11.072 1.00 54.28 113 VAL A C 1
ATOM 915 O O . VAL A 1 113 ? -27.736 15.951 11.213 1.00 54.28 113 VAL A O 1
ATOM 918 N N . PRO A 1 114 ? -29.800 15.689 10.351 1.00 53.44 114 PRO A N 1
ATOM 919 C CA . PRO A 1 1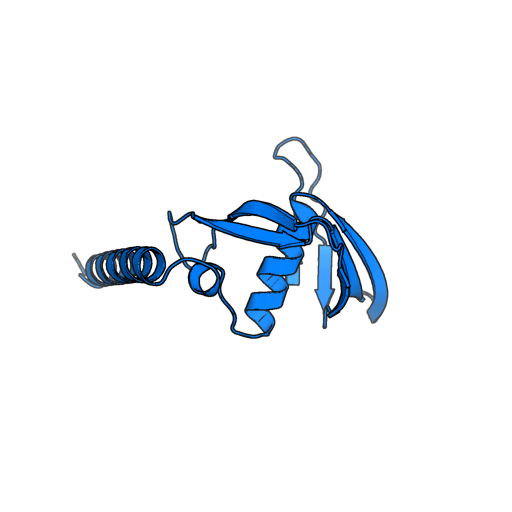14 ? -29.886 17.067 9.895 1.00 53.44 114 PRO A CA 1
ATOM 920 C C . PRO A 1 114 ? -30.055 17.969 11.123 1.00 53.44 114 PRO A C 1
ATOM 922 O O . PRO A 1 114 ? -30.756 17.596 12.068 1.00 53.44 114 PRO A O 1
ATOM 925 N N . ALA A 1 115 ? -29.391 19.125 11.102 1.00 56.75 115 ALA A N 1
ATOM 926 C CA . ALA A 1 115 ? -29.628 20.203 12.058 1.00 56.75 115 ALA A CA 1
ATOM 927 C C . ALA A 1 115 ? -31.087 20.686 12.019 1.00 56.75 115 ALA A C 1
ATOM 929 O O . ALA A 1 115 ? -31.683 20.669 10.915 1.00 56.75 115 ALA A O 1
#

pLDDT: mean 93.62, std 7.75, range [53.44, 98.75]

Sequence (115 aa):
IVADVSRENENPNPIKMANPEIVWSSEEEALIEEGCLSFPDQYAEVSRPESVRVRYIDHKNEIRELEAAGFLGRCIQHEIDHLQGVLFVDYISSLKRGMILRRLAKIKRQQEVPA

Foldseek 3Di:
DWDFPDDPPDDTDIFDFDPKDFPDFDPDKDFDKDDDPVQPPDIDTAIDGQKTWIWGQGPVRDIDIDIDGDPRRVVVVQVVCVVVVHHRLVRDDPVSSVVSVVVVVVVVVVVPDDD

Nearest PDB structures (foldseek):
  5j46-assembly1_A  TM=9.432E-01  e=2.207E-09  Burkholderia multivorans ATCC 17616
  3uwa-assembly1_A  TM=9.394E-01  e=2.321E-08  Synechococcus phage S-SSM7
  3pn3-assembly1_A  TM=8.656E-01  e=2.610E-08  Arabidopsis thaliana
  3cpm-assembly1_A  TM=8.704E-01  e=4.179E-08  unclassified
  1rqc-assembly6_F  TM=8.418E-01  e=1.136E-07  Plasmodium falciparum

Secondary structure (DSSP, 8-state):
-EE----TTS----EE-EEEEEEEE-S-EEEEEEEETTEEEEEEEEEEESEEEEEEE-TTS-EEEEEEEHHHHHHHHHHHHHHTT--GGGSS-HHHHHHHHHHHHHHHHHHSS--